Protein AF-A0A973BA26-F1 (afdb_monomer_lite)

Secondary structure (DSSP, 8-state):
----TT-----------S-------SSHHHHHHHHHHHT----TT-----SS-----GGGG-------

Sequence (68 aa):
MIEWENMPEFVQEKQEPFSKIIVRFDNEEDLQEFASMIGQKLTNKTKSIWHPKLIRGINSNKRYSNEK

Structure (mmCIF, N/CA/C/O backbone):
data_AF-A0A973BA26-F1
#
_entry.id   AF-A0A973BA26-F1
#
loop_
_atom_site.group_PDB
_atom_site.id
_atom_site.type_symbol
_atom_site.label_atom_id
_atom_site.label_alt_id
_atom_site.label_comp_id
_atom_site.label_asym_id
_atom_site.label_entity_id
_atom_site.label_seq_id
_atom_site.pdbx_PDB_ins_code
_atom_site.Cartn_x
_atom_site.Cartn_y
_atom_site.Cartn_z
_atom_site.occupancy
_atom_site.B_iso_or_equiv
_atom_site.auth_seq_id
_atom_site.auth_comp_id
_atom_site.auth_asym_id
_atom_site.auth_atom_id
_atom_site.pdbx_PDB_model_num
ATOM 1 N N . MET A 1 1 ? 51.298 -9.132 -6.017 1.00 46.84 1 MET A N 1
ATOM 2 C CA . MET A 1 1 ? 50.068 -8.434 -5.600 1.00 46.84 1 MET A CA 1
ATOM 3 C C . MET A 1 1 ? 49.018 -8.767 -6.639 1.00 46.84 1 MET A C 1
ATOM 5 O O . MET A 1 1 ? 49.005 -8.131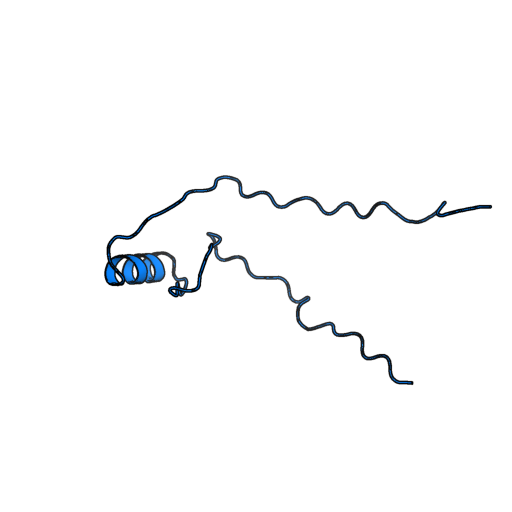 -7.679 1.00 46.84 1 MET A O 1
ATOM 9 N N . ILE A 1 2 ? 48.273 -9.852 -6.433 1.00 49.44 2 ILE A N 1
ATOM 10 C CA . ILE A 1 2 ? 47.174 -10.243 -7.321 1.00 49.44 2 ILE A CA 1
ATOM 11 C C . ILE A 1 2 ? 45.941 -10.197 -6.445 1.00 49.44 2 ILE A C 1
ATOM 13 O O . ILE A 1 2 ? 45.714 -11.050 -5.591 1.00 49.44 2 ILE A O 1
ATOM 17 N N . GLU A 1 3 ? 45.256 -9.083 -6.573 1.00 57.72 3 GLU A N 1
ATOM 18 C CA . GLU A 1 3 ? 44.109 -8.713 -5.785 1.00 57.72 3 GLU A CA 1
ATOM 19 C C . GLU A 1 3 ? 42.894 -8.921 -6.715 1.00 57.72 3 GLU A C 1
ATOM 21 O O . GLU A 1 3 ? 42.794 -8.303 -7.768 1.00 57.72 3 GLU A O 1
ATOM 26 N N . TRP A 1 4 ? 42.039 -9.893 -6.371 1.00 60.59 4 TRP A N 1
ATOM 27 C CA . TRP A 1 4 ? 40.702 -10.144 -6.947 1.00 60.59 4 TRP A CA 1
ATOM 28 C C . TRP A 1 4 ? 40.550 -10.537 -8.438 1.00 60.59 4 TRP A C 1
ATOM 30 O O . TRP A 1 4 ? 39.497 -10.276 -9.009 1.00 60.59 4 TRP A O 1
ATOM 40 N N . GLU A 1 5 ? 41.483 -11.256 -9.076 1.00 56.78 5 GLU A N 1
ATOM 41 C CA . GLU A 1 5 ? 41.323 -11.672 -10.498 1.00 56.78 5 GLU A CA 1
ATOM 42 C C . GLU A 1 5 ? 40.183 -12.683 -10.794 1.00 56.78 5 GLU A C 1
ATOM 44 O O . GLU A 1 5 ? 39.988 -13.065 -11.943 1.00 56.78 5 GLU A O 1
ATOM 49 N N . ASN A 1 6 ? 39.416 -13.149 -9.801 1.00 58.69 6 ASN A N 1
ATOM 50 C CA . ASN A 1 6 ? 38.374 -14.172 -10.005 1.00 58.69 6 ASN A CA 1
ATOM 51 C C . ASN A 1 6 ? 37.075 -13.945 -9.213 1.00 58.69 6 ASN A C 1
ATOM 53 O O . ASN A 1 6 ? 36.282 -14.875 -9.073 1.00 58.69 6 ASN A O 1
ATOM 57 N N . MET A 1 7 ? 36.828 -12.747 -8.671 1.00 69.31 7 MET A N 1
ATOM 58 C CA . MET A 1 7 ? 35.533 -12.487 -8.034 1.00 69.31 7 MET A CA 1
ATOM 59 C C . MET A 1 7 ? 34.525 -12.052 -9.108 1.00 69.31 7 MET A C 1
ATOM 61 O O . MET A 1 7 ? 34.674 -10.951 -9.636 1.00 69.31 7 MET A O 1
ATOM 65 N N . PRO A 1 8 ? 33.522 -12.880 -9.463 1.00 68.81 8 PRO A N 1
ATOM 66 C CA . PRO A 1 8 ? 32.493 -12.457 -10.404 1.00 68.81 8 PRO A CA 1
ATOM 67 C C . PRO A 1 8 ? 31.767 -11.235 -9.837 1.00 68.81 8 PRO A C 1
ATOM 69 O O . PRO A 1 8 ? 31.428 -11.208 -8.650 1.00 68.81 8 PRO A O 1
ATOM 72 N N . GLU A 1 9 ? 31.532 -10.223 -10.672 1.00 61.12 9 GLU A N 1
ATOM 73 C CA . GLU A 1 9 ? 30.728 -9.069 -10.280 1.00 61.12 9 GLU A CA 1
ATOM 74 C C . GLU A 1 9 ? 29.350 -9.553 -9.821 1.00 61.12 9 GLU A C 1
ATOM 76 O O . GLU A 1 9 ? 28.615 -10.223 -10.551 1.00 61.12 9 GLU A O 1
ATOM 81 N N . PHE A 1 10 ? 29.000 -9.238 -8.577 1.00 59.56 10 PHE A N 1
ATOM 82 C CA . PHE A 1 10 ? 27.679 -9.523 -8.042 1.00 59.56 10 PHE A CA 1
ATOM 83 C C . PHE A 1 10 ? 26.677 -8.542 -8.664 1.00 59.56 10 PHE A C 1
ATOM 85 O O . PHE A 1 10 ? 26.396 -7.474 -8.120 1.00 59.56 10 PHE A O 1
ATOM 92 N N . VAL A 1 11 ? 26.156 -8.893 -9.840 1.00 58.12 11 VAL A N 1
ATOM 93 C CA . VAL A 1 11 ? 25.121 -8.121 -10.531 1.00 58.12 11 VAL A CA 1
ATOM 94 C C . VAL A 1 11 ? 23.770 -8.470 -9.917 1.00 58.12 11 VAL A C 1
ATOM 96 O O . VAL A 1 11 ? 23.118 -9.444 -10.286 1.00 58.12 11 VAL A O 1
ATOM 99 N N . GLN A 1 12 ? 23.346 -7.673 -8.939 1.00 60.97 12 GLN A N 1
ATOM 100 C CA . GLN A 1 12 ? 21.975 -7.716 -8.451 1.00 60.97 12 GLN A CA 1
ATOM 101 C C . GLN A 1 12 ? 21.128 -6.779 -9.312 1.00 60.97 12 GLN A C 1
ATOM 103 O O . GLN A 1 12 ? 21.138 -5.564 -9.105 1.00 60.97 12 GLN A O 1
ATOM 108 N N . GLU A 1 13 ? 20.394 -7.338 -10.277 1.00 60.19 13 GLU A N 1
ATOM 109 C CA . GLU A 1 13 ? 19.397 -6.579 -11.032 1.00 60.19 13 GLU A CA 1
ATOM 110 C C . GLU A 1 13 ? 18.438 -5.896 -10.050 1.00 60.19 13 GLU A C 1
ATOM 112 O O . GLU A 1 13 ? 17.756 -6.538 -9.240 1.00 60.19 13 GLU A O 1
ATOM 117 N N . LYS A 1 14 ? 18.428 -4.560 -10.078 1.00 59.00 14 LYS A N 1
ATOM 118 C CA . LYS A 1 14 ? 17.504 -3.771 -9.272 1.00 59.00 14 LYS A CA 1
ATOM 119 C C . LYS A 1 14 ? 16.106 -4.048 -9.804 1.00 59.00 14 LYS A C 1
ATOM 121 O O . LYS A 1 14 ? 15.756 -3.647 -10.906 1.00 59.00 14 LYS A O 1
ATOM 126 N N . GLN A 1 15 ? 15.305 -4.743 -9.007 1.00 63.41 15 GLN A N 1
ATOM 127 C CA . GLN A 1 15 ? 13.878 -4.911 -9.255 1.00 63.41 15 GLN A CA 1
ATOM 128 C C . GLN A 1 15 ? 13.193 -3.571 -8.963 1.00 63.41 15 GLN A C 1
ATOM 130 O O . GLN A 1 15 ? 12.667 -3.338 -7.873 1.00 63.41 15 GLN A O 1
ATOM 135 N N . GLU A 1 16 ? 13.306 -2.638 -9.904 1.00 65.25 16 GLU A N 1
ATOM 136 C CA . GLU A 1 16 ? 12.643 -1.344 -9.816 1.00 65.25 16 GLU A CA 1
ATOM 137 C C . GLU A 1 16 ? 11.135 -1.534 -10.045 1.00 65.25 16 GLU A C 1
ATOM 139 O O . GLU A 1 16 ? 10.727 -2.301 -10.922 1.00 65.25 16 GLU A O 1
ATOM 144 N N . PRO A 1 17 ? 10.270 -0.892 -9.241 1.00 67.50 17 PRO A N 1
ATOM 145 C CA . PRO A 1 17 ? 8.834 -0.952 -9.471 1.00 67.50 17 PRO A CA 1
ATOM 146 C C . PRO A 1 17 ? 8.505 -0.284 -10.808 1.00 67.50 17 PRO A C 1
ATOM 148 O O . PRO A 1 17 ? 8.935 0.839 -11.056 1.00 67.50 17 PRO A O 1
ATOM 151 N N . PHE A 1 18 ? 7.676 -0.934 -11.630 1.00 74.75 18 PHE A N 1
ATOM 152 C CA . PHE A 1 18 ? 7.223 -0.385 -12.916 1.00 74.75 18 PHE A CA 1
ATOM 153 C C . PHE A 1 18 ? 6.559 0.995 -12.772 1.00 74.75 18 PHE A C 1
ATOM 155 O O . PHE A 1 18 ? 6.670 1.850 -13.645 1.00 74.75 18 PHE A O 1
ATOM 162 N N . SER A 1 19 ? 5.860 1.235 -11.661 1.00 72.25 19 SER A N 1
ATOM 163 C CA . SER A 1 19 ? 5.279 2.533 -11.317 1.00 72.25 19 SER A CA 1
ATOM 164 C C . SER A 1 19 ? 5.043 2.627 -9.811 1.00 72.25 19 SER A C 1
ATOM 166 O O . SER A 1 19 ? 4.681 1.641 -9.168 1.00 72.25 19 SER A O 1
ATOM 168 N N . LYS A 1 20 ? 5.239 3.821 -9.238 1.00 80.06 20 LYS A N 1
ATOM 169 C CA . LYS A 1 20 ? 5.009 4.106 -7.815 1.00 80.06 20 LYS A CA 1
ATOM 170 C C . LYS A 1 20 ? 3.892 5.132 -7.660 1.00 80.06 20 LYS A C 1
ATOM 172 O O . LYS A 1 20 ? 3.991 6.233 -8.190 1.00 80.06 20 LYS A O 1
ATOM 177 N N . ILE A 1 21 ? 2.879 4.790 -6.869 1.00 79.38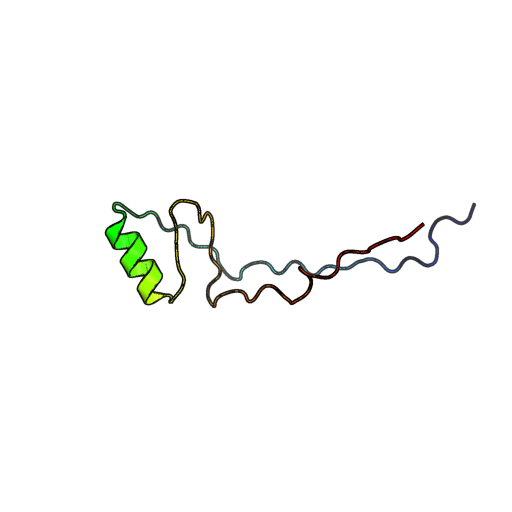 21 ILE A N 1
ATOM 178 C CA . ILE A 1 21 ? 1.766 5.678 -6.515 1.00 79.38 21 ILE A CA 1
ATOM 179 C C . ILE A 1 21 ? 1.822 5.943 -5.006 1.00 79.38 21 ILE A C 1
ATOM 181 O O . ILE A 1 21 ? 2.097 5.035 -4.221 1.00 79.38 21 ILE A O 1
ATOM 185 N N . ILE A 1 22 ? 1.593 7.194 -4.598 1.00 83.25 22 ILE A N 1
ATOM 186 C CA . ILE A 1 22 ? 1.469 7.587 -3.190 1.00 83.25 22 ILE A CA 1
ATOM 187 C C . ILE A 1 22 ? -0.011 7.838 -2.922 1.00 83.25 22 ILE A C 1
ATOM 189 O O . ILE A 1 22 ? -0.570 8.801 -3.438 1.00 83.25 22 ILE A O 1
ATOM 193 N N . VAL A 1 23 ? -0.630 6.980 -2.116 1.00 81.94 23 VAL A N 1
ATOM 194 C CA . VAL A 1 23 ? -2.027 7.135 -1.693 1.00 81.94 23 VAL A CA 1
ATOM 195 C C . VAL A 1 23 ? -2.039 7.706 -0.279 1.00 81.94 23 VAL A C 1
ATOM 197 O O . VAL A 1 23 ? -1.336 7.201 0.598 1.00 81.94 23 VAL A O 1
ATOM 200 N N . ARG A 1 24 ? -2.795 8.786 -0.070 1.00 84.62 24 ARG A N 1
ATOM 201 C CA . ARG A 1 24 ? -3.064 9.364 1.252 1.00 84.62 24 ARG A CA 1
ATOM 202 C C . ARG A 1 24 ? -4.510 9.042 1.604 1.00 84.62 24 ARG A C 1
ATOM 204 O O . ARG A 1 24 ? -5.384 9.283 0.779 1.00 84.62 24 ARG A O 1
ATOM 211 N N . PHE A 1 25 ? -4.727 8.496 2.791 1.00 86.00 25 PHE A N 1
ATOM 212 C CA . PHE A 1 25 ? -6.052 8.189 3.323 1.00 86.00 25 PHE A CA 1
ATOM 213 C C . PHE A 1 25 ? -6.411 9.222 4.385 1.00 86.00 25 PHE A C 1
ATOM 215 O O . PHE A 1 25 ? -5.516 9.711 5.077 1.00 86.00 25 PHE A O 1
ATOM 222 N N . ASP A 1 26 ? -7.696 9.546 4.481 1.00 86.56 26 ASP A N 1
ATOM 223 C CA . ASP A 1 26 ? -8.218 10.483 5.478 1.00 86.56 26 ASP A CA 1
ATOM 224 C C . ASP A 1 26 ? -8.534 9.752 6.792 1.00 86.56 26 ASP A C 1
ATOM 226 O O . ASP A 1 26 ? -8.106 10.188 7.860 1.00 86.56 26 ASP A O 1
ATOM 230 N N . ASN A 1 27 ? -9.162 8.570 6.702 1.00 88.06 27 ASN A N 1
ATOM 231 C CA . ASN A 1 27 ? -9.547 7.753 7.853 1.00 88.06 27 ASN A CA 1
ATOM 232 C C . ASN A 1 27 ? -8.919 6.352 7.838 1.00 88.06 27 ASN A C 1
ATOM 234 O O . ASN A 1 27 ? -8.438 5.846 6.820 1.00 88.06 27 ASN A O 1
ATOM 238 N N . GLU A 1 28 ? -8.940 5.704 9.006 1.00 86.31 28 GLU A N 1
ATOM 239 C CA . GLU A 1 28 ? -8.478 4.319 9.161 1.00 86.31 28 GLU A CA 1
ATOM 240 C C . GLU A 1 28 ? -9.427 3.319 8.475 1.00 86.31 28 GLU A C 1
ATOM 242 O O . GLU A 1 28 ? -8.970 2.290 7.977 1.00 86.31 28 GLU A O 1
ATOM 247 N N . GLU A 1 29 ? -10.720 3.645 8.377 1.00 88.56 29 GLU A N 1
ATOM 248 C CA . GLU A 1 29 ? -11.723 2.830 7.677 1.00 88.56 29 GLU A CA 1
ATOM 249 C C . GLU A 1 29 ? -11.413 2.710 6.178 1.00 88.56 29 GLU A C 1
ATOM 251 O O . GLU A 1 29 ? -11.324 1.591 5.672 1.00 88.56 29 GLU A O 1
ATOM 256 N N . ASP A 1 30 ? -11.113 3.820 5.492 1.00 86.81 30 ASP A N 1
ATOM 257 C CA . ASP A 1 30 ? -10.727 3.815 4.071 1.00 86.81 30 ASP A CA 1
ATOM 258 C C . ASP A 1 30 ? -9.468 2.968 3.820 1.00 86.81 30 ASP A C 1
ATOM 260 O O . ASP A 1 30 ? -9.346 2.255 2.818 1.00 86.81 30 ASP A O 1
ATOM 264 N N . LEU A 1 31 ? -8.515 3.015 4.758 1.00 86.38 31 LEU A N 1
ATOM 265 C CA . LEU A 1 31 ? -7.307 2.199 4.701 1.00 86.38 31 LEU A CA 1
ATOM 266 C C . LEU A 1 31 ? -7.634 0.706 4.855 1.00 86.38 31 LEU A C 1
ATOM 268 O O . LEU A 1 31 ? -7.035 -0.115 4.155 1.00 86.38 31 LEU A O 1
ATOM 272 N N . GLN A 1 32 ? -8.569 0.341 5.739 1.00 87.69 32 GLN A N 1
ATOM 273 C CA . GLN A 1 32 ? -9.019 -1.045 5.926 1.00 8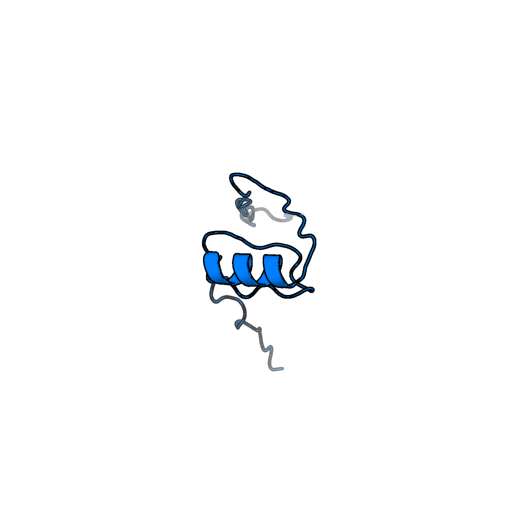7.69 32 GLN A CA 1
ATOM 274 C C . GLN A 1 32 ? -9.826 -1.571 4.732 1.00 87.69 32 GLN A C 1
ATOM 276 O O . GLN A 1 32 ? -9.639 -2.725 4.327 1.00 87.69 32 GLN A O 1
ATOM 281 N N . GLU A 1 33 ? -10.676 -0.744 4.127 1.00 89.81 33 GLU A N 1
ATOM 282 C CA . GLU A 1 33 ? -11.380 -1.104 2.894 1.00 89.81 33 GLU A CA 1
ATOM 283 C C . GLU A 1 33 ? -10.387 -1.345 1.755 1.00 89.81 33 GLU A C 1
ATOM 285 O O . GLU A 1 33 ? -10.429 -2.384 1.091 1.00 89.81 33 GLU A O 1
ATOM 290 N N . PHE A 1 34 ? -9.409 -0.450 1.588 1.00 87.31 34 PHE A N 1
ATOM 291 C CA . PHE A 1 34 ? -8.338 -0.619 0.609 1.00 87.31 34 PHE A CA 1
ATOM 292 C C . PHE A 1 34 ? -7.500 -1.877 0.876 1.00 87.31 34 PHE A C 1
ATOM 294 O O . PHE A 1 34 ? -7.213 -2.647 -0.042 1.00 87.31 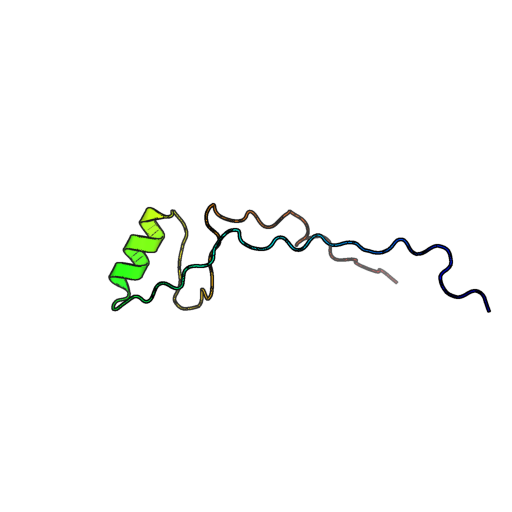34 PHE A O 1
ATOM 301 N N . ALA A 1 35 ? -7.163 -2.151 2.139 1.00 87.44 35 ALA A N 1
ATOM 302 C CA . ALA A 1 35 ? -6.474 -3.374 2.548 1.00 87.44 35 ALA A CA 1
ATOM 303 C C . ALA A 1 35 ? -7.246 -4.639 2.135 1.00 87.44 35 ALA A C 1
ATOM 305 O O . ALA A 1 35 ? -6.661 -5.597 1.615 1.00 87.44 35 ALA A O 1
ATOM 306 N N . SER A 1 36 ? -8.566 -4.620 2.329 1.00 88.19 36 SER A N 1
ATOM 307 C CA . SER A 1 36 ? -9.469 -5.722 1.993 1.00 88.19 36 SER A CA 1
ATOM 308 C C . SER A 1 36 ? -9.596 -5.916 0.483 1.00 88.19 36 SER A C 1
ATOM 310 O O . SER A 1 36 ? -9.480 -7.046 0.013 1.00 88.19 36 SER A O 1
ATOM 312 N N . MET A 1 37 ? -9.725 -4.829 -0.287 1.00 87.25 37 MET A N 1
ATOM 313 C CA . MET A 1 37 ? -9.785 -4.876 -1.754 1.00 87.25 37 MET A CA 1
ATOM 314 C C . MET A 1 37 ? -8.524 -5.482 -2.375 1.00 87.25 37 MET A C 1
ATOM 316 O O . MET A 1 37 ? -8.603 -6.257 -3.325 1.00 87.25 37 MET A O 1
ATOM 320 N N . ILE A 1 38 ? -7.349 -5.161 -1.829 1.00 85.31 38 ILE A N 1
ATOM 321 C CA . ILE A 1 38 ? -6.077 -5.686 -2.343 1.00 85.31 38 ILE A CA 1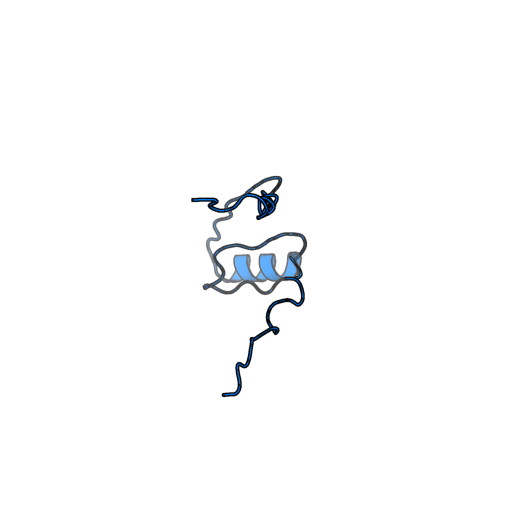
ATOM 322 C C . ILE A 1 38 ? -5.765 -7.086 -1.781 1.00 85.31 38 ILE A C 1
ATOM 324 O O . ILE A 1 38 ? -4.819 -7.744 -2.224 1.00 85.31 38 ILE A O 1
ATOM 328 N N . GLY A 1 39 ? -6.520 -7.550 -0.780 1.00 83.31 39 GLY A N 1
ATOM 329 C CA . GLY A 1 39 ? -6.253 -8.804 -0.075 1.00 83.31 39 GLY A CA 1
ATOM 330 C C . GLY A 1 39 ? -4.935 -8.783 0.710 1.00 83.31 39 GLY A C 1
ATOM 331 O O . GLY A 1 39 ? -4.287 -9.818 0.893 1.00 83.31 39 GLY A O 1
ATOM 332 N N . GLN A 1 40 ? -4.491 -7.604 1.154 1.00 81.31 40 GLN A N 1
ATOM 333 C CA . GLN A 1 40 ? -3.262 -7.427 1.925 1.00 81.31 40 GLN A CA 1
ATOM 334 C C . GLN A 1 40 ? -3.556 -6.671 3.215 1.00 81.31 40 GLN A C 1
ATOM 336 O O . GLN A 1 40 ? -4.102 -5.579 3.186 1.00 81.31 40 GLN A O 1
ATOM 341 N N . LYS A 1 41 ? -3.127 -7.216 4.359 1.00 79.56 41 LYS A N 1
ATOM 342 C CA . LYS A 1 41 ? -3.259 -6.528 5.648 1.00 79.56 41 LYS A CA 1
ATOM 343 C C . LYS A 1 41 ? -2.345 -5.301 5.686 1.00 79.56 41 LYS A C 1
ATOM 345 O O . LYS A 1 41 ? -1.129 -5.437 5.836 1.00 79.56 41 LYS A O 1
ATOM 350 N N . LEU A 1 42 ? -2.936 -4.116 5.565 1.00 80.06 42 LEU A N 1
ATOM 351 C CA . LEU A 1 42 ? -2.277 -2.845 5.838 1.00 80.06 42 LEU A CA 1
ATOM 352 C C . LEU A 1 42 ? -2.451 -2.517 7.321 1.00 80.06 42 LEU A C 1
ATOM 354 O O . LEU A 1 42 ? -3.533 -2.649 7.883 1.00 80.06 42 LEU A O 1
ATOM 358 N N . THR A 1 43 ? -1.358 -2.125 7.963 1.00 77.56 43 THR A N 1
ATOM 359 C CA . THR A 1 43 ? -1.363 -1.613 9.338 1.00 77.56 43 THR A CA 1
ATOM 360 C C . THR A 1 43 ? -0.776 -0.212 9.326 1.00 77.56 43 THR A C 1
ATOM 362 O O . THR A 1 43 ? -0.030 0.116 8.405 1.00 77.56 43 THR A O 1
ATOM 365 N N . ASN A 1 44 ? -1.000 0.588 10.369 1.00 73.31 44 ASN A N 1
ATOM 366 C CA . ASN A 1 44 ? -0.476 1.965 10.440 1.00 73.31 44 ASN A CA 1
ATOM 367 C C . ASN A 1 44 ? 1.066 2.031 10.393 1.00 73.31 44 ASN A C 1
ATOM 369 O O . ASN A 1 44 ? 1.648 3.083 10.152 1.00 73.31 44 ASN A O 1
ATOM 373 N N . LYS A 1 45 ? 1.754 0.898 10.598 1.00 75.94 45 LYS A N 1
ATOM 374 C CA . LYS A 1 45 ? 3.217 0.773 10.469 1.00 75.94 45 LYS A CA 1
ATOM 375 C C . LYS A 1 45 ? 3.679 0.446 9.043 1.00 75.94 45 LYS A C 1
ATOM 377 O O . LYS A 1 45 ? 4.879 0.494 8.766 1.00 75.94 45 LYS A O 1
ATOM 382 N N . THR A 1 46 ? 2.766 0.084 8.144 1.00 76.94 46 THR A N 1
ATOM 383 C CA . THR A 1 46 ? 3.076 -0.325 6.773 1.00 76.94 46 THR A CA 1
ATOM 384 C C . THR A 1 46 ? 3.409 0.902 5.923 1.00 76.94 46 THR A C 1
ATOM 386 O O . THR A 1 46 ? 2.530 1.655 5.528 1.00 76.94 46 THR A O 1
ATOM 389 N N . LYS A 1 47 ? 4.699 1.104 5.623 1.00 74.81 47 LYS A N 1
ATOM 390 C CA . LYS A 1 47 ? 5.191 2.259 4.842 1.00 74.81 47 LYS A CA 1
ATOM 391 C C . LYS A 1 47 ? 5.037 2.105 3.327 1.00 74.81 47 LYS A C 1
ATOM 393 O O . LYS A 1 47 ? 5.029 3.096 2.604 1.00 74.81 47 LYS A O 1
ATOM 398 N N . SER A 1 48 ? 4.989 0.871 2.838 1.00 78.06 48 SER A N 1
ATOM 399 C CA . SER A 1 48 ? 4.853 0.562 1.418 1.00 78.06 48 SER A CA 1
ATOM 400 C C . SER A 1 48 ? 4.324 -0.853 1.228 1.00 78.06 48 SER A C 1
ATOM 402 O O . SER A 1 48 ? 4.591 -1.745 2.038 1.00 78.06 48 SER A O 1
ATOM 404 N N . ILE A 1 49 ? 3.593 -1.049 0.134 1.00 80.94 49 ILE A N 1
ATOM 405 C CA . ILE A 1 49 ? 3.165 -2.361 -0.339 1.00 80.94 49 ILE A CA 1
ATOM 406 C C . ILE A 1 49 ? 3.529 -2.541 -1.801 1.00 80.94 49 ILE A C 1
ATOM 408 O O . ILE A 1 49 ? 3.674 -1.575 -2.547 1.00 80.94 49 ILE A O 1
ATOM 412 N N . TRP A 1 50 ? 3.660 -3.801 -2.187 1.00 79.06 50 TRP A N 1
ATOM 413 C CA . TRP A 1 50 ? 3.779 -4.210 -3.574 1.00 79.06 50 TRP A CA 1
ATOM 414 C C . TRP A 1 50 ? 2.476 -4.878 -3.988 1.00 79.06 50 TRP A C 1
ATOM 416 O O . TRP A 1 50 ? 1.930 -5.698 -3.243 1.00 79.06 50 TRP A O 1
ATOM 426 N N . HIS A 1 51 ? 1.978 -4.512 -5.163 1.00 74.81 51 HIS A N 1
ATOM 427 C CA . HIS A 1 51 ? 0.837 -5.158 -5.787 1.00 74.81 51 HIS A CA 1
ATOM 428 C C . HIS A 1 51 ? 1.259 -5.689 -7.164 1.00 74.81 51 HIS A C 1
ATOM 430 O O . HIS A 1 51 ? 1.744 -4.891 -7.967 1.00 74.81 51 HIS A O 1
ATOM 436 N N . PRO A 1 52 ? 1.094 -6.994 -7.454 1.00 76.12 52 PRO A N 1
ATOM 437 C CA . PRO A 1 52 ? 0.610 -8.062 -6.567 1.00 76.12 52 PRO A CA 1
ATOM 438 C C . PRO A 1 52 ? 1.562 -8.343 -5.385 1.00 76.12 52 PRO A C 1
ATOM 440 O O . PRO A 1 52 ? 2.725 -7.941 -5.401 1.00 76.12 52 PRO A O 1
ATOM 443 N N . LYS A 1 53 ? 1.054 -8.988 -4.320 1.00 76.94 53 LYS A N 1
ATOM 444 C CA . LYS A 1 53 ? 1.791 -9.212 -3.060 1.00 76.94 53 LYS A CA 1
ATOM 445 C C . LYS A 1 53 ? 3.146 -9.865 -3.336 1.00 76.94 53 LYS A C 1
ATOM 447 O O . LYS A 1 53 ? 3.200 -11.007 -3.788 1.00 76.94 53 LYS A O 1
ATOM 452 N N . LEU A 1 54 ? 4.233 -9.170 -2.998 1.00 73.88 54 LEU A N 1
ATOM 453 C CA . LEU A 1 54 ? 5.575 -9.723 -3.151 1.00 73.88 54 LEU A CA 1
ATOM 454 C C . LEU A 1 54 ? 5.763 -10.880 -2.161 1.00 73.88 54 LEU A C 1
ATOM 456 O O . LEU A 1 54 ? 5.849 -10.678 -0.946 1.00 73.88 54 LEU A O 1
ATOM 460 N N . ILE A 1 55 ? 5.836 -12.104 -2.678 1.00 67.50 55 ILE A N 1
ATOM 461 C CA . ILE A 1 55 ? 6.247 -13.266 -1.894 1.00 67.50 55 ILE A CA 1
ATOM 462 C C . ILE A 1 55 ? 7.758 -13.131 -1.714 1.00 67.50 55 ILE A C 1
ATOM 464 O O . ILE A 1 55 ? 8.533 -13.426 -2.620 1.00 67.50 55 ILE A O 1
ATOM 468 N N . ARG A 1 56 ? 8.194 -12.616 -0.558 1.00 62.31 56 ARG A N 1
ATOM 469 C CA . ARG A 1 56 ? 9.622 -12.580 -0.222 1.00 62.31 56 ARG A CA 1
ATOM 470 C C . ARG A 1 56 ? 10.158 -14.010 -0.266 1.00 62.31 56 ARG A C 1
ATOM 472 O O . ARG A 1 56 ? 9.680 -14.873 0.466 1.00 62.31 56 ARG A O 1
ATOM 479 N N . GLY A 1 57 ? 11.122 -14.239 -1.156 1.00 52.50 57 GLY A N 1
ATOM 480 C CA . GLY A 1 57 ? 11.747 -15.539 -1.358 1.00 52.50 57 GLY A CA 1
ATOM 481 C C . GLY A 1 57 ? 12.323 -16.110 -0.061 1.00 52.50 57 GLY A C 1
ATOM 482 O O . GLY A 1 57 ? 12.775 -15.376 0.815 1.00 52.50 57 GLY A O 1
ATOM 483 N N . ILE A 1 58 ? 12.317 -17.440 0.010 1.00 54.62 58 ILE A N 1
ATOM 484 C CA . ILE A 1 58 ? 12.595 -18.380 1.119 1.00 54.62 58 ILE A CA 1
ATOM 485 C C . ILE A 1 58 ? 13.932 -18.158 1.878 1.00 54.62 58 ILE A C 1
ATOM 487 O O . ILE A 1 58 ? 14.263 -18.882 2.814 1.00 54.62 58 ILE A O 1
ATOM 491 N N . ASN A 1 59 ? 14.716 -17.132 1.541 1.00 54.62 59 ASN A N 1
ATOM 492 C CA . ASN A 1 59 ? 16.053 -16.903 2.088 1.00 54.62 59 ASN A CA 1
ATOM 493 C C . ASN A 1 59 ? 16.082 -16.346 3.527 1.00 54.62 59 ASN A C 1
ATOM 495 O O . ASN A 1 59 ? 17.154 -16.175 4.096 1.00 54.62 59 ASN A O 1
ATOM 499 N N . SER A 1 60 ? 14.933 -16.075 4.153 1.00 53.41 60 SER A N 1
ATOM 500 C CA . SER A 1 60 ? 14.896 -15.578 5.538 1.00 53.41 60 SER A CA 1
ATOM 501 C C . SER A 1 60 ? 15.343 -16.601 6.591 1.00 53.41 60 SER A C 1
ATOM 503 O O . SER A 1 60 ? 15.617 -16.197 7.717 1.00 53.41 60 SER A O 1
ATOM 505 N N . ASN A 1 61 ? 15.437 -17.895 6.256 1.00 56.69 61 ASN A N 1
ATOM 506 C CA . ASN A 1 61 ? 15.746 -18.950 7.232 1.00 56.69 61 ASN A CA 1
ATOM 507 C C . ASN A 1 61 ? 17.153 -19.567 7.098 1.00 56.69 61 ASN A C 1
ATOM 509 O O . ASN A 1 61 ? 17.458 -20.557 7.755 1.00 56.69 61 ASN A O 1
ATOM 513 N N . LYS A 1 62 ? 18.034 -19.007 6.261 1.00 59.72 62 LYS A N 1
ATOM 514 C CA . LYS A 1 62 ? 19.424 -19.476 6.160 1.00 59.72 62 LYS A CA 1
ATOM 515 C C . LYS A 1 62 ? 20.312 -18.656 7.094 1.00 59.72 62 LYS A C 1
ATOM 517 O O . LYS A 1 62 ? 20.946 -17.694 6.675 1.00 59.72 62 LYS A O 1
ATOM 522 N N . ARG A 1 63 ? 20.326 -19.008 8.382 1.00 61.94 63 ARG A N 1
ATOM 523 C CA . ARG A 1 63 ? 21.349 -18.523 9.322 1.00 61.94 63 ARG A CA 1
ATOM 524 C C . ARG A 1 63 ? 22.541 -19.474 9.268 1.00 61.94 63 ARG A C 1
ATOM 526 O O . ARG A 1 63 ? 22.365 -20.680 9.400 1.00 61.94 63 ARG A O 1
ATOM 533 N N . TYR A 1 64 ? 23.736 -18.932 9.052 1.00 64.50 64 TYR A N 1
ATOM 534 C CA . TYR A 1 64 ? 24.981 -19.684 9.192 1.00 64.50 64 TYR A CA 1
ATOM 535 C C . TYR A 1 64 ? 25.231 -19.894 10.689 1.00 64.50 64 TYR A C 1
ATOM 537 O O . TYR A 1 64 ? 25.514 -18.934 11.405 1.00 64.50 64 TYR A O 1
ATOM 545 N N . SER A 1 65 ? 25.092 -21.127 11.171 1.00 64.81 65 SER A N 1
ATOM 546 C CA . SER A 1 65 ? 25.567 -21.512 12.500 1.00 64.81 65 SER A CA 1
ATOM 547 C C . SER A 1 65 ? 26.998 -22.002 12.340 1.00 64.81 65 SER A C 1
ATOM 549 O O . SER A 1 65 ? 27.223 -23.079 11.797 1.00 64.81 65 SER A O 1
ATOM 551 N N . ASN A 1 66 ? 27.968 -21.183 12.740 1.00 60.69 66 ASN A N 1
ATOM 552 C CA . ASN A 1 66 ? 29.356 -21.618 12.836 1.00 60.69 66 ASN A CA 1
ATOM 553 C C . ASN A 1 66 ? 29.529 -22.236 14.229 1.00 60.69 66 ASN A C 1
ATOM 555 O O . ASN A 1 66 ? 29.577 -21.506 15.217 1.00 60.69 66 ASN A O 1
ATOM 559 N N . GLU A 1 67 ? 29.508 -23.564 14.314 1.00 54.75 67 GLU A N 1
ATOM 560 C CA . GLU A 1 67 ? 29.841 -24.287 15.541 1.00 54.75 67 GLU A CA 1
ATOM 561 C C . GLU A 1 67 ? 31.368 -24.395 15.614 1.00 54.75 67 GLU A C 1
ATOM 563 O O . GLU A 1 67 ? 32.002 -24.923 14.699 1.00 54.75 67 GLU A O 1
ATOM 568 N N . LYS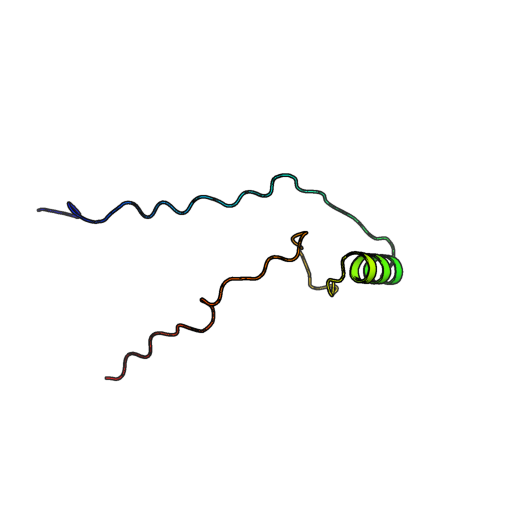 A 1 68 ? 31.958 -23.818 16.663 1.00 44.81 68 LYS A N 1
ATOM 569 C CA . LYS A 1 68 ? 33.373 -23.960 17.009 1.00 44.81 68 LYS A CA 1
ATOM 570 C C . LYS A 1 68 ? 33.478 -24.439 18.446 1.00 44.81 68 LYS A C 1
ATOM 572 O O . LYS A 1 68 ? 32.697 -23.915 19.271 1.00 44.81 68 LYS A O 1
#

pLDDT: mean 71.42, std 12.45, range [44.81, 89.81]

Radius of gyration: 20.05 Å; chains: 1; bounding box: 62×35×30 Å

Foldseek 3Di:
DDPPPDDPPPDDPPPDPPDDDDDDDPDPVVVVVVCVVQVHDDDPPDPDADPVGDPPDPPPPDDDDDDD